Protein AF-A0A1G0J7Q4-F1 (afdb_monomer_lite)

pLDDT: mean 87.18, std 17.09, range [41.97, 98.81]

Secondary structure (DSSP, 8-state):
-TTTHHHHHHHHGGG------PPPP-HHHHHHHHHHHHHHHHHHHHHHHHHHTT-HHHHHHHHHHHHHHHHHHHHHHTTTS-HHHHHHHHHHHHHHHHHHHHHHTTT-GGGHHHHHHHHHHHHHHHHHS--HHHHHHHHHHHH--S--

Sequence (148 aa):
MIRILFAFIFLFCINIAFAQQVAEIDQEREDLSGAYAECAAYYRLVFFALESSGEAETAASYREVEDNAMLYALVLASGGRDRDMAVQVTNARIELSMQQMKDEINNRNENISILINKYNGNCTQIMQQLPEILLEAMVEVSGGNTNN

Structure (mmCIF, N/CA/C/O backbone):
data_AF-A0A1G0J7Q4-F1
#
_entry.id   AF-A0A1G0J7Q4-F1
#
loop_
_atom_site.group_PDB
_atom_site.id
_atom_site.type_symbol
_atom_site.label_atom_id
_atom_site.label_alt_id
_atom_site.label_comp_id
_atom_site.label_asym_id
_atom_site.label_entity_id
_atom_site.label_seq_id
_atom_site.pdbx_PDB_ins_code
_atom_site.Cartn_x
_atom_site.Cartn_y
_atom_site.Cartn_z
_atom_site.occupancy
_atom_site.B_iso_or_equiv
_atom_site.auth_seq_id
_atom_site.auth_comp_id
_atom_site.auth_asym_id
_atom_site.auth_atom_id
_atom_site.pdbx_PDB_model_num
ATOM 1 N N . MET A 1 1 ? 34.466 -47.847 -35.001 1.00 52.75 1 MET A N 1
ATOM 2 C CA . MET A 1 1 ? 34.751 -46.395 -34.921 1.00 52.75 1 MET A CA 1
ATOM 3 C C . MET A 1 1 ? 33.524 -45.485 -35.093 1.00 52.75 1 MET A C 1
ATOM 5 O O . MET A 1 1 ? 33.619 -44.326 -34.737 1.00 52.75 1 MET A O 1
ATOM 9 N N . ILE A 1 2 ? 32.352 -45.981 -35.521 1.00 53.75 2 ILE A N 1
ATOM 10 C CA . ILE A 1 2 ? 31.122 -45.169 -35.705 1.00 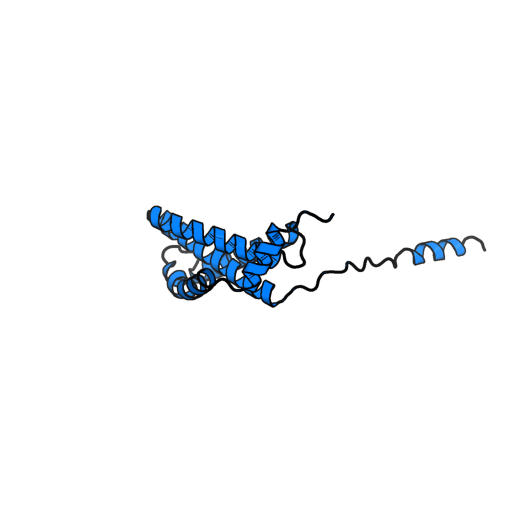53.75 2 ILE A CA 1
ATOM 11 C C . ILE A 1 2 ? 30.347 -44.871 -34.397 1.00 53.75 2 ILE A C 1
ATOM 13 O O . ILE A 1 2 ? 29.561 -43.933 -34.344 1.00 53.75 2 ILE A O 1
ATOM 17 N N . ARG A 1 3 ? 30.598 -45.610 -33.303 1.00 51.06 3 ARG A N 1
ATOM 18 C CA . ARG A 1 3 ? 29.861 -45.454 -32.029 1.00 51.06 3 ARG A CA 1
ATOM 19 C C . ARG A 1 3 ? 30.297 -44.268 -31.155 1.00 51.06 3 ARG A C 1
ATOM 21 O O . ARG A 1 3 ? 29.540 -43.873 -30.282 1.00 51.06 3 ARG A O 1
ATOM 28 N N . ILE A 1 4 ? 31.476 -43.687 -31.394 1.00 55.59 4 ILE A N 1
ATOM 29 C CA . ILE A 1 4 ? 31.991 -42.547 -30.605 1.00 55.59 4 ILE A CA 1
ATOM 30 C C . ILE A 1 4 ? 31.523 -41.204 -31.200 1.00 55.59 4 ILE A C 1
ATOM 32 O O . ILE A 1 4 ? 31.392 -40.221 -30.478 1.00 55.59 4 ILE A O 1
ATOM 36 N N . LEU A 1 5 ? 31.173 -41.175 -32.493 1.00 50.12 5 LEU A N 1
ATOM 37 C CA . LEU A 1 5 ? 30.742 -39.956 -33.185 1.00 50.12 5 LEU A CA 1
ATOM 38 C C . LEU A 1 5 ? 29.356 -39.462 -32.720 1.00 50.12 5 LEU A C 1
ATOM 40 O O . LEU A 1 5 ? 29.109 -38.263 -32.683 1.00 50.12 5 LEU A O 1
ATOM 44 N N . PHE A 1 6 ? 28.466 -40.372 -32.308 1.00 54.25 6 PHE A N 1
ATOM 45 C CA . PHE A 1 6 ? 27.117 -40.016 -31.84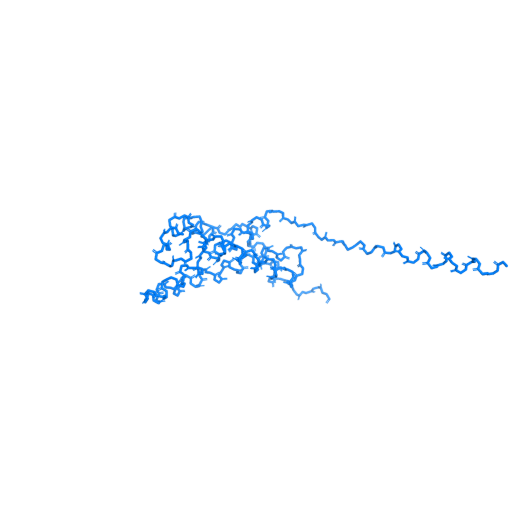3 1.00 54.25 6 PHE A CA 1
ATOM 46 C C . PHE A 1 6 ? 27.087 -39.407 -30.433 1.00 54.25 6 PHE A C 1
ATOM 48 O O . PHE A 1 6 ? 26.179 -38.640 -30.126 1.00 54.25 6 PHE A O 1
ATOM 55 N N . ALA A 1 7 ? 28.085 -39.689 -29.589 1.00 54.66 7 ALA A N 1
ATOM 56 C CA . ALA A 1 7 ? 28.142 -39.144 -28.231 1.00 54.66 7 ALA A CA 1
ATOM 57 C C . ALA A 1 7 ? 28.507 -37.647 -28.208 1.00 54.66 7 ALA A C 1
ATOM 59 O O . ALA A 1 7 ? 28.063 -36.919 -27.326 1.00 54.66 7 ALA A O 1
ATOM 60 N N . PHE A 1 8 ? 29.261 -37.167 -29.203 1.00 54.38 8 PHE A N 1
ATOM 61 C CA . PHE A 1 8 ? 29.657 -35.757 -29.284 1.00 54.38 8 PHE A CA 1
ATOM 62 C C . PHE A 1 8 ? 28.549 -34.834 -29.808 1.00 54.38 8 PHE A C 1
ATOM 64 O O . PHE A 1 8 ? 28.508 -33.667 -29.430 1.00 54.38 8 PHE A O 1
ATOM 71 N N . ILE A 1 9 ? 27.619 -35.346 -30.621 1.00 56.06 9 ILE A N 1
ATOM 72 C CA . ILE A 1 9 ? 26.513 -34.540 -31.166 1.00 56.06 9 ILE A CA 1
ATOM 73 C C . ILE A 1 9 ? 25.479 -34.214 -30.076 1.00 56.06 9 ILE A C 1
ATOM 75 O O . ILE A 1 9 ? 24.945 -33.109 -30.053 1.00 56.06 9 ILE A O 1
ATOM 79 N N . PHE A 1 10 ? 25.253 -35.116 -29.114 1.00 53.53 10 PHE A N 1
ATOM 80 C CA . PHE A 1 10 ? 24.311 -34.865 -28.015 1.00 53.53 10 PHE A CA 1
ATOM 81 C C . PHE A 1 10 ? 24.845 -33.852 -26.984 1.00 53.53 10 PHE A C 1
ATOM 83 O O . PHE A 1 10 ? 24.063 -33.168 -26.327 1.00 53.53 10 PHE A O 1
ATOM 90 N N . LEU A 1 11 ? 26.172 -33.702 -26.870 1.00 55.47 11 LEU A N 1
ATOM 91 C CA . LEU A 1 11 ? 26.798 -32.775 -25.920 1.00 55.47 11 LEU A CA 1
ATOM 92 C C . LEU A 1 11 ? 26.811 -31.312 -26.406 1.00 55.47 11 LEU A C 1
ATOM 94 O O . LEU A 1 11 ? 27.011 -30.403 -25.604 1.00 55.47 11 LEU A O 1
ATOM 98 N N . PHE A 1 12 ? 26.589 -31.066 -27.702 1.00 52.44 12 PHE A N 1
ATOM 99 C CA . PHE A 1 12 ? 26.621 -29.713 -28.273 1.00 52.44 12 PHE A CA 1
ATOM 100 C C . PHE A 1 12 ? 25.258 -28.999 -28.221 1.00 52.44 12 PHE A C 1
ATOM 102 O O . PHE A 1 12 ? 25.205 -27.773 -28.239 1.00 52.44 12 PHE A O 1
ATOM 109 N N . CYS A 1 13 ? 24.152 -29.738 -28.081 1.00 53.28 13 CYS A N 1
ATOM 110 C CA . CYS A 1 13 ? 22.804 -29.156 -28.039 1.00 53.28 13 CYS A CA 1
ATOM 111 C C . CYS A 1 13 ? 22.403 -28.563 -26.674 1.00 53.28 13 CYS A C 1
ATOM 113 O O . CYS A 1 13 ? 21.385 -27.885 -26.598 1.00 53.28 13 CYS A O 1
ATOM 115 N N . ILE A 1 14 ? 23.180 -28.778 -25.605 1.00 59.66 14 ILE A N 1
ATOM 116 C CA . ILE A 1 14 ? 22.823 -28.317 -24.246 1.00 59.66 14 ILE A CA 1
ATOM 117 C C . ILE A 1 14 ? 23.257 -26.855 -23.992 1.00 59.66 14 ILE A C 1
ATOM 119 O O . ILE A 1 14 ? 22.835 -26.244 -23.019 1.00 59.66 14 ILE A O 1
ATOM 123 N N . ASN A 1 15 ? 24.046 -26.245 -24.886 1.00 50.44 15 ASN A N 1
ATOM 124 C CA . ASN A 1 15 ? 24.558 -24.878 -24.700 1.00 50.44 15 ASN A CA 1
ATOM 125 C C . ASN A 1 15 ? 23.720 -23.777 -25.362 1.00 50.44 15 ASN A C 1
ATOM 127 O O . ASN A 1 15 ? 24.164 -22.631 -25.410 1.00 50.44 15 ASN A O 1
ATOM 131 N N . ILE A 1 16 ? 22.498 -24.068 -25.820 1.00 59.66 16 ILE A N 1
ATOM 132 C CA . ILE A 1 16 ? 21.529 -22.994 -26.074 1.00 59.66 16 ILE A CA 1
ATOM 133 C C . ILE A 1 16 ? 20.981 -22.565 -24.710 1.00 59.66 16 ILE A C 1
ATOM 135 O O . ILE A 1 16 ? 19.840 -22.841 -24.348 1.00 59.66 16 ILE A O 1
ATOM 139 N N . ALA A 1 17 ? 21.846 -21.941 -23.910 1.00 56.00 17 ALA A N 1
ATOM 140 C CA . ALA A 1 17 ? 21.410 -21.113 -22.810 1.00 56.00 17 ALA A CA 1
ATOM 141 C C . ALA A 1 17 ? 20.525 -20.040 -23.443 1.00 56.00 17 ALA A C 1
ATOM 143 O O . ALA A 1 17 ? 21.005 -19.186 -24.190 1.00 56.00 17 ALA A O 1
ATOM 144 N N . PHE A 1 18 ? 19.219 -20.144 -23.210 1.00 56.34 18 PHE A N 1
ATOM 145 C CA . PHE A 1 18 ? 18.290 -19.058 -23.452 1.00 56.34 18 PHE A CA 1
ATOM 146 C C . PHE A 1 18 ? 18.765 -17.890 -22.588 1.00 56.34 18 PHE A C 1
ATOM 148 O O . PHE A 1 18 ? 18.421 -17.790 -21.414 1.00 56.34 18 PHE A O 1
ATOM 155 N N . ALA A 1 19 ? 19.609 -17.029 -23.153 1.00 49.03 19 ALA A N 1
ATOM 156 C CA . ALA A 1 19 ? 19.841 -15.699 -22.631 1.00 49.03 19 ALA A CA 1
ATOM 157 C C . ALA A 1 19 ? 18.529 -14.937 -22.840 1.00 49.03 19 ALA A C 1
ATOM 159 O O . ALA A 1 19 ? 18.355 -14.227 -23.828 1.00 49.03 19 ALA A O 1
ATOM 160 N N . GLN A 1 20 ? 17.555 -15.182 -21.960 1.00 54.62 20 GLN A N 1
ATOM 161 C CA . GLN A 1 20 ? 16.393 -14.323 -21.835 1.00 54.62 20 GLN A CA 1
ATOM 162 C C . GLN A 1 20 ? 16.957 -12.940 -21.531 1.00 54.62 20 GLN A C 1
ATOM 164 O O . GLN A 1 20 ? 17.611 -12.740 -20.508 1.00 54.62 20 GLN A O 1
ATOM 169 N N . GLN A 1 21 ? 16.787 -12.019 -22.473 1.00 50.28 21 GLN A N 1
ATOM 170 C CA . GLN A 1 21 ? 17.117 -10.619 -22.289 1.00 50.28 21 GLN A CA 1
ATOM 171 C C . GLN A 1 21 ? 16.106 -10.076 -21.277 1.00 50.28 21 GLN A C 1
ATOM 173 O O . GLN A 1 21 ? 15.038 -9.598 -21.643 1.00 50.28 21 GLN A O 1
ATOM 178 N N . VAL A 1 22 ? 16.389 -10.286 -19.990 1.00 59.31 22 VAL A N 1
ATOM 179 C CA . VAL A 1 22 ? 15.614 -9.705 -18.897 1.00 59.31 22 VAL A CA 1
ATOM 180 C C . VAL A 1 22 ? 15.831 -8.204 -19.010 1.00 59.31 22 VAL A C 1
ATOM 182 O O . VAL A 1 22 ? 16.973 -7.746 -18.949 1.00 59.31 22 VAL A O 1
ATOM 185 N N . ALA A 1 23 ? 14.756 -7.460 -19.270 1.00 66.44 23 ALA A N 1
ATOM 186 C CA . ALA A 1 23 ? 14.806 -6.008 -19.226 1.00 66.44 23 ALA A CA 1
ATOM 187 C C . ALA A 1 23 ? 15.344 -5.596 -17.851 1.00 66.44 23 ALA A C 1
ATOM 189 O O . ALA A 1 23 ? 14.939 -6.162 -16.833 1.00 66.44 23 ALA A O 1
ATOM 190 N N . GLU A 1 24 ? 16.301 -4.674 -17.830 1.00 77.25 24 GLU A N 1
ATOM 191 C CA . GLU A 1 24 ? 16.858 -4.177 -16.577 1.00 77.25 24 GLU A CA 1
ATOM 192 C C . GLU A 1 24 ? 15.725 -3.579 -15.739 1.00 77.25 24 GLU A C 1
ATOM 194 O O . GLU A 1 24 ? 14.924 -2.784 -16.232 1.00 77.25 24 GLU A O 1
ATOM 199 N N . ILE A 1 25 ? 15.616 -4.036 -14.492 1.00 79.50 25 ILE A N 1
ATOM 200 C CA . ILE A 1 25 ? 14.599 -3.551 -13.568 1.00 79.50 25 ILE A CA 1
ATOM 201 C C . ILE A 1 25 ? 15.041 -2.167 -13.093 1.00 79.50 25 ILE A C 1
ATOM 203 O O . ILE A 1 25 ? 16.099 -2.029 -12.480 1.00 79.50 25 ILE A O 1
ATOM 207 N N . ASP A 1 26 ? 14.218 -1.160 -13.365 1.00 89.69 26 ASP A N 1
ATOM 208 C CA . ASP A 1 26 ? 14.423 0.201 -12.883 1.00 89.69 26 ASP A CA 1
ATOM 209 C C . ASP A 1 26 ? 14.190 0.263 -11.367 1.00 89.69 26 ASP A C 1
ATOM 211 O O . ASP A 1 26 ? 13.064 0.123 -10.885 1.00 89.69 26 ASP A O 1
ATOM 215 N N . GLN A 1 27 ? 15.271 0.473 -10.616 1.00 92.00 27 GLN A N 1
ATOM 216 C CA . GLN A 1 27 ? 15.236 0.494 -9.158 1.00 92.00 27 GLN A CA 1
ATOM 217 C C . GLN A 1 27 ? 14.331 1.605 -8.603 1.00 92.00 27 GLN A C 1
ATOM 219 O O . GLN A 1 27 ? 13.686 1.394 -7.579 1.00 92.00 27 GLN A O 1
ATOM 224 N N . GLU A 1 28 ? 14.230 2.757 -9.270 1.00 94.38 28 GLU A N 1
ATOM 225 C CA . GLU A 1 28 ? 13.367 3.848 -8.807 1.00 94.38 28 GLU A CA 1
ATOM 226 C C . GLU A 1 28 ? 11.888 3.449 -8.906 1.00 94.38 28 GLU A C 1
ATOM 228 O O . GLU A 1 28 ? 11.118 3.638 -7.957 1.00 94.38 28 GLU A O 1
ATOM 233 N N . ARG A 1 29 ? 11.496 2.800 -10.014 1.00 93.81 29 ARG A N 1
ATOM 234 C CA . ARG A 1 29 ? 10.146 2.225 -10.166 1.00 93.81 29 ARG A CA 1
ATOM 235 C C . ARG A 1 29 ? 9.879 1.149 -9.122 1.00 93.81 29 ARG A C 1
ATOM 237 O O . ARG A 1 29 ? 8.762 1.069 -8.609 1.00 93.81 29 ARG A O 1
ATOM 24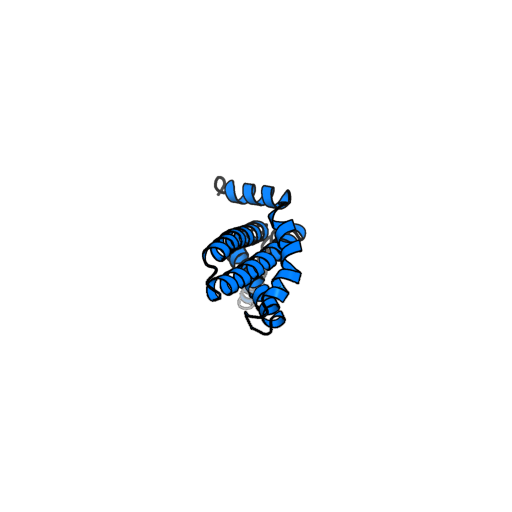4 N N . GLU A 1 30 ? 10.878 0.338 -8.785 1.00 94.38 30 GLU A N 1
ATOM 245 C CA . GLU A 1 30 ? 10.740 -0.692 -7.756 1.00 94.38 30 GLU A CA 1
ATOM 246 C C . GLU A 1 30 ? 10.520 -0.135 -6.361 1.00 94.38 30 GLU A C 1
ATOM 248 O O . GLU A 1 30 ? 9.638 -0.622 -5.648 1.00 94.38 30 GLU A O 1
ATOM 253 N N . ASP A 1 31 ? 11.297 0.874 -5.983 1.00 96.25 31 ASP A N 1
ATOM 254 C CA . ASP A 1 31 ? 11.205 1.498 -4.670 1.00 96.25 31 ASP A CA 1
ATOM 255 C C . ASP A 1 31 ? 9.844 2.186 -4.510 1.00 96.25 31 ASP A C 1
ATOM 257 O O . ASP A 1 31 ? 9.150 1.982 -3.508 1.00 96.25 31 ASP A O 1
ATOM 261 N N . LEU A 1 32 ? 9.393 2.910 -5.541 1.00 97.25 32 LEU A N 1
ATOM 262 C CA . LEU A 1 32 ? 8.061 3.513 -5.558 1.00 97.25 32 LEU A CA 1
ATOM 263 C C . LEU A 1 32 ? 6.952 2.458 -5.554 1.00 97.25 32 LEU A C 1
ATOM 265 O O . LEU A 1 32 ? 5.988 2.594 -4.803 1.00 97.25 32 LEU A O 1
ATOM 269 N N . SER A 1 33 ? 7.084 1.382 -6.337 1.00 97.56 33 SER A N 1
ATOM 270 C CA . SER A 1 33 ? 6.130 0.265 -6.318 1.00 97.56 33 SER A CA 1
ATOM 271 C C . SER A 1 33 ? 5.998 -0.324 -4.911 1.00 97.56 33 SER A C 1
ATOM 273 O O . SER A 1 33 ? 4.884 -0.582 -4.451 1.00 97.56 33 SER A O 1
ATOM 275 N N . GLY A 1 34 ? 7.122 -0.488 -4.207 1.00 98.06 34 GLY A N 1
ATOM 276 C CA . GLY A 1 34 ? 7.156 -0.902 -2.807 1.00 98.06 34 GLY A CA 1
ATOM 277 C C . GLY A 1 34 ? 6.426 0.072 -1.883 1.00 98.06 34 GLY A C 1
ATOM 278 O O . GLY A 1 34 ? 5.593 -0.358 -1.087 1.00 98.06 34 GLY A O 1
ATOM 279 N N . ALA A 1 35 ? 6.672 1.373 -2.027 1.00 98.38 35 ALA A N 1
ATOM 280 C CA . ALA A 1 35 ? 6.030 2.400 -1.211 1.00 98.38 35 ALA A CA 1
ATOM 281 C C . ALA A 1 35 ? 4.503 2.454 -1.418 1.00 98.38 35 ALA A C 1
ATOM 283 O O . ALA A 1 35 ? 3.743 2.503 -0.452 1.00 98.38 35 ALA A O 1
ATOM 284 N N . TYR A 1 36 ? 4.026 2.368 -2.664 1.00 98.69 36 TYR A N 1
ATOM 285 C CA . TYR A 1 36 ? 2.589 2.297 -2.947 1.00 98.69 36 TYR A CA 1
ATOM 286 C C . TYR A 1 36 ? 1.956 0.994 -2.438 1.00 98.69 36 TYR A C 1
ATOM 288 O O . TYR A 1 36 ? 0.836 1.021 -1.931 1.00 98.69 36 TYR A O 1
ATOM 296 N N . ALA A 1 37 ? 2.667 -0.137 -2.511 1.00 98.75 37 ALA A N 1
ATOM 297 C CA . ALA A 1 37 ? 2.202 -1.402 -1.943 1.00 98.75 37 ALA A CA 1
ATOM 298 C C . ALA A 1 37 ? 2.085 -1.339 -0.408 1.00 98.75 37 ALA A C 1
ATOM 300 O O . ALA A 1 37 ? 1.102 -1.829 0.152 1.00 98.75 37 ALA A O 1
ATOM 301 N N . GLU A 1 38 ? 3.037 -0.687 0.267 1.00 98.81 38 GLU A N 1
ATOM 302 C CA . GLU A 1 38 ? 2.947 -0.403 1.703 1.00 98.81 38 GLU A CA 1
ATOM 303 C C . GLU A 1 38 ? 1.709 0.450 2.009 1.00 98.81 38 GLU A C 1
ATOM 305 O O . GLU A 1 38 ? 0.932 0.128 2.907 1.00 98.81 38 GLU A O 1
ATOM 310 N N . CYS A 1 39 ? 1.456 1.494 1.220 1.00 98.69 39 CYS A N 1
ATOM 311 C CA . CYS A 1 39 ? 0.282 2.334 1.427 1.00 98.69 39 CYS A CA 1
ATOM 312 C C . CYS A 1 39 ? -1.039 1.612 1.157 1.00 98.69 39 CYS A C 1
ATOM 314 O O . CYS A 1 39 ? -1.988 1.797 1.917 1.00 98.69 39 CYS A O 1
ATOM 316 N N . ALA A 1 40 ? -1.102 0.731 0.157 1.00 98.81 40 ALA A N 1
ATOM 317 C CA . ALA A 1 40 ? -2.261 -0.132 -0.055 1.00 98.81 40 ALA A CA 1
ATOM 318 C C . ALA A 1 40 ? -2.521 -1.027 1.171 1.00 98.81 40 ALA A C 1
ATOM 320 O O . ALA A 1 40 ? -3.648 -1.088 1.664 1.00 98.81 40 ALA A O 1
ATOM 321 N N . ALA A 1 41 ? -1.477 -1.653 1.726 1.00 98.75 41 ALA A N 1
ATOM 322 C CA . ALA A 1 41 ? -1.581 -2.444 2.953 1.00 98.75 41 ALA A CA 1
ATOM 323 C C . ALA A 1 41 ? -2.110 -1.616 4.139 1.00 98.75 41 ALA A C 1
ATOM 325 O O . ALA A 1 41 ? -3.023 -2.055 4.845 1.00 98.75 41 ALA A O 1
ATOM 326 N N . TYR A 1 42 ? -1.578 -0.405 4.326 1.00 98.69 42 TYR A N 1
ATOM 327 C CA . TYR A 1 42 ? -2.013 0.526 5.365 1.00 98.69 42 TYR A CA 1
ATOM 328 C C . TYR A 1 42 ? -3.496 0.896 5.224 1.00 98.69 42 TYR A C 1
ATOM 330 O O . TYR A 1 42 ? -4.271 0.702 6.167 1.00 98.69 42 TYR A O 1
ATOM 338 N N . TYR A 1 43 ? -3.910 1.389 4.053 1.00 98.62 43 TYR A N 1
ATOM 339 C CA . TYR A 1 43 ? -5.287 1.827 3.824 1.00 98.62 43 TYR A CA 1
ATOM 340 C C . TYR A 1 43 ? -6.281 0.672 3.965 1.00 98.62 43 TYR A C 1
ATOM 342 O O . TYR A 1 43 ? -7.340 0.860 4.565 1.00 98.62 43 TYR A O 1
ATOM 350 N N . ARG A 1 44 ? -5.905 -0.541 3.539 1.00 98.44 44 ARG A N 1
ATOM 351 C CA . ARG A 1 44 ? -6.712 -1.753 3.725 1.00 98.44 44 ARG A CA 1
ATOM 352 C C . ARG A 1 44 ? -6.953 -2.091 5.194 1.00 98.44 44 ARG A C 1
ATOM 354 O O . ARG A 1 44 ? -8.066 -2.443 5.582 1.00 98.44 44 ARG A O 1
ATOM 361 N N . LEU A 1 45 ? -5.916 -2.015 6.031 1.00 98.19 45 LEU A N 1
ATOM 362 C CA . LEU A 1 45 ? -6.055 -2.298 7.464 1.00 98.19 45 LEU A CA 1
ATOM 363 C C . LEU A 1 45 ? -6.921 -1.246 8.162 1.00 98.19 45 LEU A C 1
ATOM 365 O O . LEU A 1 45 ? -7.753 -1.602 8.998 1.00 98.19 45 LEU A O 1
ATOM 369 N N . VAL A 1 46 ? -6.776 0.030 7.793 1.00 97.88 46 VAL A N 1
ATOM 370 C CA . VAL A 1 46 ? -7.626 1.102 8.330 1.00 97.88 46 VAL A CA 1
ATOM 371 C C . VAL A 1 46 ? -9.074 0.945 7.867 1.00 97.88 46 VAL A C 1
ATOM 373 O O . VAL A 1 46 ? -9.973 1.069 8.696 1.00 97.88 46 VAL A O 1
ATOM 376 N N . PHE A 1 47 ? -9.307 0.595 6.597 1.00 97.75 47 PHE A N 1
ATOM 377 C CA . PHE A 1 47 ? -10.633 0.265 6.071 1.00 97.75 47 PHE A CA 1
ATOM 378 C C . PHE A 1 47 ? -11.329 -0.785 6.946 1.00 97.75 47 PHE A C 1
ATOM 380 O O . PHE A 1 47 ? -12.406 -0.518 7.475 1.00 97.75 47 PHE A O 1
ATOM 387 N N . PHE A 1 48 ? -10.691 -1.939 7.173 1.00 96.00 48 PHE A N 1
ATOM 388 C CA . PHE A 1 48 ? -11.291 -3.004 7.982 1.00 96.00 48 PHE A CA 1
ATOM 389 C C . PHE A 1 48 ? -11.500 -2.600 9.444 1.00 96.00 48 PHE A C 1
ATOM 391 O O . PHE A 1 48 ? -12.496 -2.988 10.056 1.00 96.00 48 PHE A O 1
ATOM 398 N N . ALA A 1 49 ? -10.590 -1.814 10.024 1.00 96.12 49 ALA A N 1
ATOM 399 C CA . ALA A 1 49 ? -10.754 -1.321 11.387 1.00 96.12 49 ALA A CA 1
ATOM 400 C C . ALA A 1 49 ? -11.966 -0.379 11.509 1.00 96.12 49 ALA A C 1
ATOM 402 O O . ALA A 1 49 ? -12.784 -0.553 12.418 1.00 96.12 49 ALA A O 1
ATOM 403 N N . LEU A 1 50 ? -12.122 0.564 10.575 1.00 96.19 50 LEU A N 1
ATOM 404 C CA . LEU A 1 50 ? -13.258 1.490 10.520 1.00 96.19 50 LEU A CA 1
ATOM 405 C C . LEU A 1 50 ? -14.576 0.761 10.245 1.00 96.19 50 LEU A C 1
ATOM 407 O O . LEU A 1 50 ? -15.553 0.981 10.959 1.00 96.19 50 LEU A O 1
ATOM 411 N N . GLU A 1 51 ? -14.590 -0.162 9.280 1.00 96.31 51 GLU A N 1
ATOM 412 C CA . GLU A 1 51 ? -15.758 -0.994 8.972 1.00 96.31 51 GLU A CA 1
ATOM 413 C C . GLU A 1 51 ? -16.203 -1.786 10.210 1.00 96.31 51 GLU A C 1
ATOM 415 O O . GLU A 1 51 ? -17.374 -1.744 10.590 1.00 96.31 51 GLU A O 1
ATOM 420 N N . SER A 1 52 ? -15.259 -2.424 10.915 1.00 94.56 52 SER A N 1
ATOM 421 C CA . SER A 1 52 ? -15.549 -3.171 12.149 1.00 94.56 52 SER A CA 1
ATOM 422 C C . SER A 1 52 ? -16.041 -2.292 13.306 1.00 94.56 52 SER A C 1
ATOM 424 O O . SER A 1 52 ? -16.683 -2.792 14.228 1.00 94.56 52 SER A O 1
ATOM 426 N N . SER A 1 53 ? -15.772 -0.985 13.241 1.00 94.06 53 SER A N 1
ATOM 427 C CA . SER A 1 53 ? -16.200 0.010 14.229 1.00 94.06 53 SER A CA 1
ATOM 428 C C . SER A 1 53 ? -17.542 0.668 13.878 1.00 94.06 53 SER A C 1
ATOM 430 O O . SER A 1 53 ? -18.017 1.510 14.634 1.00 94.06 53 SER A O 1
ATOM 432 N N . GLY A 1 54 ? -18.170 0.291 12.757 1.00 96.19 54 GLY A N 1
ATOM 433 C CA . GLY A 1 54 ? -19.436 0.869 12.295 1.00 96.19 54 GLY A CA 1
ATOM 434 C C . GLY A 1 54 ? -19.295 2.176 11.504 1.00 96.19 54 GLY A C 1
ATOM 435 O O . GLY A 1 54 ? -20.304 2.783 11.156 1.00 96.19 54 GLY A O 1
ATOM 436 N N . GLU A 1 55 ? -18.071 2.584 11.165 1.00 96.25 55 GLU A N 1
ATOM 437 C CA . GLU A 1 55 ? -17.751 3.822 10.438 1.00 96.25 55 GLU A CA 1
ATOM 438 C C . GLU A 1 55 ? -17.714 3.584 8.916 1.00 96.25 55 GLU A C 1
ATOM 440 O O . GLU A 1 55 ? -16.730 3.886 8.239 1.00 96.25 55 GLU A O 1
ATOM 445 N N . ALA A 1 56 ? -18.776 2.987 8.364 1.00 95.06 56 ALA A N 1
ATOM 446 C CA . ALA A 1 56 ? -18.790 2.476 6.988 1.00 95.06 56 ALA A CA 1
ATOM 447 C C . ALA A 1 56 ? -18.569 3.555 5.908 1.00 95.06 56 ALA A C 1
ATOM 449 O O . ALA A 1 56 ? -17.907 3.293 4.905 1.00 95.06 56 ALA A O 1
ATOM 450 N N . GLU A 1 57 ? -19.094 4.767 6.107 1.00 95.19 57 GLU A N 1
ATOM 451 C CA . GLU A 1 57 ? -18.909 5.883 5.167 1.00 95.19 57 GLU A CA 1
ATOM 452 C C . GLU A 1 57 ? -17.439 6.317 5.106 1.00 95.19 57 GLU A C 1
ATOM 454 O O . GLU A 1 57 ? -16.850 6.399 4.028 1.00 95.19 57 GLU A O 1
ATOM 459 N N . THR A 1 58 ? -16.810 6.501 6.270 1.00 94.00 58 THR A N 1
ATOM 460 C CA . THR A 1 58 ? -15.379 6.811 6.363 1.00 94.00 58 THR A CA 1
ATOM 461 C C . THR A 1 58 ? -14.539 5.668 5.796 1.00 94.00 58 THR A C 1
ATOM 463 O O . THR A 1 58 ? -13.604 5.918 5.036 1.00 94.00 58 THR A O 1
ATOM 466 N N . ALA A 1 59 ? -14.890 4.414 6.094 1.00 95.81 59 ALA A N 1
ATOM 467 C CA . ALA A 1 59 ? -14.206 3.243 5.554 1.00 95.81 59 ALA A CA 1
ATOM 468 C C . ALA A 1 59 ? -14.217 3.243 4.013 1.00 95.81 59 ALA A C 1
ATOM 470 O O . ALA A 1 59 ? -13.176 3.024 3.397 1.00 95.81 59 ALA A O 1
ATOM 471 N N . ALA A 1 60 ? -15.342 3.575 3.373 1.00 95.94 60 ALA A N 1
ATOM 472 C CA . ALA A 1 60 ? -15.434 3.615 1.912 1.00 95.94 60 ALA A CA 1
ATOM 473 C C . ALA A 1 60 ? -14.391 4.551 1.266 1.00 95.94 60 ALA A C 1
ATOM 475 O O . ALA A 1 60 ? -13.803 4.192 0.248 1.00 95.94 60 ALA A O 1
ATOM 476 N N . SER A 1 61 ? -14.089 5.697 1.890 1.00 95.50 61 SER A N 1
ATOM 477 C CA . SER A 1 61 ? -13.026 6.594 1.405 1.00 95.50 61 SER A CA 1
ATOM 478 C C . SER A 1 61 ? -11.636 5.945 1.445 1.00 95.50 61 SER A C 1
ATOM 480 O O . SER A 1 61 ? -10.850 6.090 0.513 1.00 95.50 61 SER A O 1
ATOM 482 N N . TYR A 1 62 ? -11.347 5.155 2.483 1.00 97.00 62 TYR A N 1
ATOM 483 C CA . TYR A 1 62 ? -10.089 4.415 2.604 1.00 97.00 62 TYR A CA 1
ATOM 484 C C . TYR A 1 62 ? -9.978 3.307 1.562 1.00 97.00 62 TYR A C 1
ATOM 486 O O . TYR A 1 62 ? -8.885 3.040 1.064 1.00 97.00 62 TYR A O 1
ATOM 494 N N . ARG A 1 63 ? -11.109 2.695 1.198 1.00 97.25 63 ARG A N 1
ATOM 495 C CA . ARG A 1 63 ? -11.147 1.669 0.161 1.00 97.25 63 ARG A CA 1
ATOM 496 C C . ARG A 1 63 ? -10.773 2.219 -1.216 1.00 97.25 63 ARG A C 1
ATOM 498 O O . ARG A 1 63 ? -10.007 1.590 -1.937 1.00 97.25 63 ARG A O 1
ATOM 505 N N . GLU A 1 64 ? -11.266 3.402 -1.566 1.00 96.44 64 GLU A N 1
ATOM 506 C CA . GLU A 1 64 ? -10.913 4.050 -2.834 1.00 96.44 64 GLU A CA 1
ATOM 507 C C . GLU A 1 64 ? -9.407 4.347 -2.919 1.00 96.44 64 GLU A C 1
ATOM 509 O O . GLU A 1 64 ? -8.762 4.090 -3.938 1.00 96.44 64 GLU A O 1
ATOM 514 N N . VAL A 1 65 ? -8.818 4.848 -1.829 1.00 97.00 65 VAL A N 1
ATOM 515 C CA . VAL A 1 65 ? -7.381 5.152 -1.792 1.00 97.00 65 VAL A CA 1
ATOM 516 C C . VAL A 1 65 ? -6.529 3.873 -1.768 1.00 97.00 65 VAL A C 1
ATOM 518 O O . VAL A 1 65 ? -5.477 3.851 -2.408 1.00 97.00 65 VAL A O 1
ATOM 521 N N . GLU A 1 66 ? -6.985 2.793 -1.117 1.00 98.25 66 GLU A N 1
ATOM 522 C CA . GLU A 1 66 ? -6.374 1.453 -1.217 1.00 98.25 66 GLU A CA 1
ATOM 523 C C . GLU A 1 66 ? -6.307 0.990 -2.678 1.00 98.25 66 GLU A C 1
ATOM 525 O O . GLU A 1 66 ? -5.233 0.613 -3.151 1.00 98.25 66 GLU A O 1
ATOM 530 N N . ASP A 1 67 ? -7.436 1.032 -3.394 1.00 98.19 67 ASP A N 1
ATOM 531 C CA . ASP A 1 67 ? -7.522 0.538 -4.770 1.00 98.19 67 ASP A CA 1
ATOM 532 C C . ASP A 1 67 ? -6.583 1.337 -5.702 1.00 98.19 67 ASP A C 1
ATOM 534 O O . ASP A 1 67 ? -5.886 0.750 -6.537 1.00 98.19 67 ASP A O 1
ATOM 538 N N . ASN A 1 68 ? -6.474 2.657 -5.507 1.00 97.75 68 ASN A N 1
ATOM 539 C CA . ASN A 1 68 ? -5.523 3.501 -6.240 1.00 97.75 68 ASN A CA 1
ATOM 540 C C . ASN A 1 68 ? -4.061 3.172 -5.902 1.00 97.75 68 ASN A C 1
ATOM 542 O O . ASN A 1 68 ? -3.236 3.044 -6.806 1.00 97.75 68 ASN A O 1
ATOM 546 N N . ALA A 1 69 ? -3.726 2.998 -4.621 1.00 98.50 69 ALA A N 1
ATOM 547 C CA . ALA A 1 69 ? -2.369 2.644 -4.206 1.00 98.50 69 ALA A CA 1
ATOM 548 C C . ALA A 1 69 ? -1.947 1.280 -4.782 1.00 98.50 69 ALA A C 1
ATOM 550 O O . ALA A 1 69 ? -0.840 1.132 -5.302 1.00 98.50 69 ALA A O 1
ATOM 551 N N . MET A 1 70 ? -2.854 0.299 -4.775 1.00 98.44 70 MET A N 1
ATOM 552 C CA . MET A 1 70 ? -2.631 -1.007 -5.398 1.00 98.44 70 MET A CA 1
ATOM 553 C C . MET A 1 70 ? -2.408 -0.882 -6.911 1.00 98.44 70 MET A C 1
ATOM 555 O O . MET A 1 70 ? -1.493 -1.509 -7.451 1.00 98.44 70 MET A O 1
ATOM 559 N N . LEU A 1 71 ? -3.209 -0.060 -7.598 1.00 97.75 71 LEU A N 1
ATOM 560 C CA . LEU A 1 71 ? -3.046 0.202 -9.027 1.00 97.75 71 LEU A CA 1
ATOM 561 C C . LEU A 1 71 ? -1.674 0.815 -9.334 1.00 97.75 71 LEU A C 1
ATOM 563 O O . LEU A 1 71 ? -0.983 0.336 -10.231 1.00 97.75 71 LEU A O 1
ATOM 567 N N . TYR A 1 72 ? -1.256 1.837 -8.588 1.00 97.94 72 TYR A N 1
ATOM 568 C CA . TYR A 1 72 ? 0.038 2.493 -8.793 1.00 97.94 72 TYR A CA 1
ATOM 569 C C . TYR A 1 72 ? 1.207 1.541 -8.542 1.00 97.94 72 TYR A C 1
ATOM 571 O O . TYR A 1 72 ? 2.130 1.470 -9.357 1.00 97.94 72 TYR A O 1
ATOM 579 N N . ALA A 1 73 ? 1.133 0.737 -7.477 1.00 98.12 73 ALA A N 1
ATOM 580 C CA . ALA A 1 73 ? 2.127 -0.292 -7.197 1.00 98.12 73 ALA A CA 1
ATOM 581 C C . ALA A 1 73 ? 2.267 -1.289 -8.359 1.00 98.12 73 ALA A C 1
ATOM 583 O O . ALA A 1 73 ? 3.388 -1.663 -8.715 1.00 98.12 73 ALA A O 1
ATOM 584 N N . LEU A 1 74 ? 1.143 -1.697 -8.960 1.00 97.50 74 LEU A N 1
ATOM 585 C CA . LEU A 1 74 ? 1.103 -2.621 -10.093 1.00 97.50 74 LEU A CA 1
ATOM 586 C C . LEU A 1 74 ? 1.646 -1.997 -11.385 1.00 97.50 74 LEU A C 1
ATOM 588 O O . LEU A 1 74 ? 2.435 -2.630 -12.088 1.00 97.50 74 LEU A O 1
ATOM 592 N N . VAL A 1 75 ? 1.243 -0.766 -11.703 1.00 96.06 75 VAL A N 1
ATOM 593 C CA . VAL A 1 75 ? 1.710 -0.042 -12.897 1.00 96.06 75 VAL A CA 1
ATOM 594 C C . VAL A 1 75 ? 3.230 0.117 -12.870 1.00 96.06 75 VAL A C 1
ATOM 596 O O . VAL A 1 75 ? 3.907 -0.158 -13.862 1.00 96.06 75 VAL A O 1
ATOM 599 N N . LEU A 1 76 ? 3.786 0.488 -11.717 1.00 95.75 76 LEU A N 1
ATOM 600 C CA . LEU A 1 76 ? 5.230 0.624 -11.550 1.00 95.75 76 LEU A CA 1
ATOM 601 C C . LEU A 1 76 ? 5.947 -0.727 -11.666 1.00 95.75 76 LEU A C 1
ATOM 603 O O . LEU A 1 76 ? 6.903 -0.829 -12.433 1.00 95.75 76 LEU A O 1
ATOM 607 N N . ALA A 1 77 ? 5.434 -1.774 -11.005 1.00 94.69 77 ALA A N 1
ATOM 608 C CA . ALA A 1 77 ? 5.999 -3.129 -11.061 1.00 94.69 77 ALA A CA 1
ATOM 609 C C . ALA A 1 77 ? 5.961 -3.761 -12.464 1.00 94.69 77 ALA A C 1
ATOM 611 O O . ALA A 1 77 ? 6.727 -4.684 -12.749 1.00 94.69 77 ALA A O 1
ATOM 612 N N . SER A 1 78 ? 5.073 -3.277 -13.336 1.00 92.50 78 SER A N 1
ATOM 613 C CA . SER A 1 78 ? 4.957 -3.743 -14.722 1.00 92.50 78 SER A CA 1
ATOM 614 C C . SER A 1 78 ? 6.125 -3.278 -15.603 1.00 92.50 78 SER A C 1
ATOM 616 O O . SER A 1 78 ? 6.328 -3.831 -16.682 1.00 92.50 78 SER A O 1
ATOM 618 N N . GLY A 1 79 ? 6.931 -2.309 -15.149 1.00 86.06 79 GLY A N 1
ATOM 619 C CA . GLY A 1 79 ? 8.160 -1.908 -15.835 1.00 86.06 79 GLY A CA 1
ATOM 620 C C . GLY A 1 79 ? 9.146 -3.074 -15.927 1.00 86.06 79 GLY A C 1
ATOM 621 O O . GLY A 1 79 ? 9.667 -3.536 -14.916 1.00 86.06 79 GLY A O 1
ATOM 622 N N . GLY A 1 80 ? 9.380 -3.581 -17.139 1.00 81.00 80 GLY A N 1
ATOM 623 C CA . GLY A 1 80 ? 10.328 -4.674 -17.384 1.00 81.00 80 GLY A CA 1
ATOM 624 C C . GLY A 1 80 ? 9.839 -6.074 -16.991 1.00 81.00 80 GLY A C 1
ATOM 625 O O . GLY A 1 80 ? 10.631 -7.017 -17.017 1.00 81.00 80 GLY A O 1
ATOM 626 N N . ARG A 1 81 ? 8.552 -6.244 -16.654 1.00 86.12 81 ARG A N 1
ATOM 627 C CA . ARG A 1 81 ? 7.961 -7.543 -16.292 1.00 86.12 81 ARG A CA 1
ATOM 628 C C . ARG A 1 81 ? 6.745 -7.873 -17.138 1.00 86.12 81 ARG A C 1
ATOM 630 O O . ARG A 1 81 ? 6.027 -6.987 -17.591 1.00 86.12 81 ARG A O 1
ATOM 637 N N . ASP A 1 82 ? 6.479 -9.165 -17.301 1.00 90.94 82 ASP A N 1
ATOM 638 C CA . ASP A 1 82 ? 5.156 -9.586 -17.742 1.00 90.94 82 ASP A CA 1
ATOM 639 C C . ASP A 1 82 ? 4.103 -9.292 -16.659 1.00 90.94 82 ASP A C 1
ATOM 641 O O . ASP A 1 82 ? 4.403 -9.113 -15.472 1.00 90.94 82 ASP A O 1
ATOM 645 N N . ARG A 1 83 ? 2.843 -9.234 -17.094 1.00 91.00 83 ARG A N 1
ATOM 646 C CA . ARG A 1 83 ? 1.708 -8.879 -16.241 1.00 91.00 83 ARG A CA 1
ATOM 647 C C . ARG A 1 83 ? 1.558 -9.819 -15.044 1.00 91.00 83 ARG A C 1
ATOM 649 O O . ARG A 1 83 ? 1.245 -9.350 -13.952 1.00 91.00 83 ARG A O 1
ATOM 656 N N . ASP A 1 84 ? 1.756 -11.119 -15.237 1.00 94.56 84 ASP A N 1
ATOM 657 C CA . ASP A 1 84 ? 1.519 -12.111 -14.188 1.00 94.56 84 ASP A CA 1
ATOM 658 C C . ASP A 1 84 ? 2.578 -11.996 -13.090 1.00 94.56 84 ASP A C 1
ATOM 660 O O . ASP A 1 84 ? 2.254 -12.077 -11.902 1.00 94.56 84 ASP A O 1
ATOM 664 N N . MET A 1 85 ? 3.832 -11.742 -13.470 1.00 94.31 85 MET A N 1
ATOM 665 C CA . MET A 1 85 ? 4.916 -11.471 -12.534 1.00 94.31 85 MET A CA 1
ATOM 666 C C . MET A 1 85 ? 4.701 -10.149 -11.789 1.00 94.31 85 MET A C 1
ATOM 668 O O . MET A 1 85 ? 4.870 -10.110 -10.571 1.00 94.31 85 MET A O 1
ATOM 672 N N . ALA A 1 86 ? 4.292 -9.080 -12.481 1.00 95.00 86 ALA A N 1
ATOM 673 C CA . ALA A 1 86 ? 4.001 -7.796 -11.844 1.00 95.00 86 ALA A CA 1
ATOM 674 C C . ALA A 1 86 ? 2.896 -7.934 -10.781 1.00 95.00 86 ALA A C 1
ATOM 676 O O . ALA A 1 86 ? 3.080 -7.508 -9.644 1.00 95.00 86 ALA A O 1
ATOM 677 N N . VAL A 1 87 ? 1.798 -8.630 -11.106 1.00 97.44 87 VAL A N 1
ATOM 678 C CA . VAL A 1 87 ? 0.711 -8.920 -10.153 1.00 97.44 87 VAL A CA 1
ATOM 679 C C . VAL A 1 87 ? 1.211 -9.728 -8.954 1.00 97.44 87 VAL A C 1
ATOM 681 O O . VAL A 1 87 ? 0.880 -9.398 -7.814 1.00 97.44 87 VAL A O 1
ATOM 684 N N . GLN A 1 88 ? 2.015 -10.771 -9.179 1.00 97.81 88 GLN A N 1
ATOM 685 C CA . GLN A 1 88 ? 2.570 -11.586 -8.093 1.00 97.81 88 GLN A CA 1
ATOM 686 C C . GLN A 1 88 ? 3.464 -10.767 -7.159 1.00 97.81 88 GLN A C 1
ATOM 688 O O . GLN A 1 88 ? 3.304 -10.849 -5.942 1.00 97.81 88 GLN A O 1
ATOM 693 N N . VAL A 1 89 ? 4.365 -9.953 -7.715 1.00 96.00 89 VAL A N 1
ATOM 694 C CA . VAL A 1 89 ? 5.266 -9.092 -6.937 1.00 96.00 89 VAL A CA 1
ATOM 695 C C . VAL A 1 89 ? 4.473 -8.057 -6.139 1.00 96.00 89 VAL A C 1
ATOM 697 O O . VAL A 1 89 ? 4.710 -7.912 -4.939 1.00 96.00 89 VAL A O 1
ATOM 700 N N . THR A 1 90 ? 3.504 -7.377 -6.757 1.00 98.12 90 THR A N 1
ATOM 701 C CA . THR A 1 90 ? 2.657 -6.392 -6.069 1.00 98.12 90 THR A CA 1
ATOM 702 C C . THR A 1 90 ? 1.871 -7.031 -4.927 1.00 98.12 90 THR A C 1
ATOM 704 O O . THR A 1 90 ? 1.920 -6.534 -3.803 1.00 98.12 90 THR A O 1
ATOM 707 N N . ASN A 1 91 ? 1.213 -8.169 -5.165 1.00 98.50 91 ASN A N 1
ATOM 708 C CA . ASN A 1 91 ? 0.460 -8.870 -4.124 1.00 98.50 91 ASN A CA 1
ATOM 709 C C . ASN A 1 91 ? 1.363 -9.349 -2.981 1.00 98.50 91 ASN A C 1
ATOM 711 O O . ASN A 1 91 ? 0.991 -9.224 -1.817 1.00 98.50 91 ASN A O 1
ATOM 715 N N . ALA A 1 92 ? 2.555 -9.866 -3.296 1.00 98.62 92 ALA A N 1
ATOM 716 C CA . ALA A 1 92 ? 3.514 -10.304 -2.287 1.00 98.62 92 ALA A CA 1
ATOM 717 C C . ALA A 1 92 ? 3.997 -9.138 -1.410 1.00 98.62 92 ALA A C 1
ATOM 719 O O . ALA A 1 92 ? 4.103 -9.294 -0.195 1.00 98.62 92 ALA A O 1
ATOM 720 N N . ARG A 1 93 ? 4.251 -7.966 -2.007 1.00 98.50 93 ARG A N 1
ATOM 721 C CA . ARG A 1 93 ? 4.619 -6.745 -1.273 1.00 98.50 93 ARG A CA 1
ATOM 722 C C . ARG A 1 93 ? 3.501 -6.289 -0.342 1.00 98.50 93 ARG A C 1
ATOM 724 O O . ARG A 1 93 ? 3.763 -6.065 0.833 1.00 98.50 93 ARG A O 1
ATOM 731 N N . ILE A 1 94 ? 2.266 -6.217 -0.845 1.00 98.81 94 ILE A N 1
ATOM 732 C CA . ILE A 1 94 ? 1.101 -5.829 -0.038 1.00 98.81 94 ILE A CA 1
ATOM 733 C C . ILE A 1 94 ? 0.928 -6.796 1.136 1.00 98.81 94 ILE A C 1
ATOM 735 O O . ILE A 1 94 ? 0.817 -6.354 2.275 1.00 98.81 94 ILE A O 1
ATOM 739 N N . GLU A 1 95 ? 0.947 -8.107 0.885 1.00 98.69 95 GLU A N 1
ATOM 740 C CA . GLU A 1 95 ? 0.778 -9.117 1.935 1.00 98.69 95 GLU A CA 1
ATOM 741 C C . GLU A 1 95 ? 1.888 -9.027 2.991 1.00 98.69 95 GLU A C 1
ATOM 743 O O . GLU A 1 95 ? 1.602 -9.057 4.188 1.00 98.69 95 GLU A O 1
ATOM 748 N N . LEU A 1 96 ? 3.145 -8.850 2.572 1.00 98.69 96 LEU A N 1
ATOM 749 C CA . LEU A 1 96 ? 4.268 -8.679 3.493 1.00 98.69 96 LEU A CA 1
ATOM 750 C C . LEU A 1 96 ? 4.100 -7.424 4.362 1.00 98.69 96 LEU A C 1
ATOM 752 O O . LEU A 1 96 ? 4.226 -7.508 5.584 1.00 98.69 96 LEU A O 1
ATOM 756 N N . SER A 1 97 ? 3.777 -6.277 3.757 1.00 98.75 97 SER A N 1
ATOM 757 C CA . SER A 1 97 ? 3.535 -5.030 4.492 1.00 98.75 97 SER A CA 1
ATOM 758 C C . SER A 1 97 ? 2.343 -5.160 5.441 1.00 98.75 97 SER A C 1
ATOM 760 O O . SER A 1 97 ? 2.414 -4.715 6.586 1.00 98.75 97 SER A O 1
ATOM 762 N N . MET A 1 98 ? 1.266 -5.832 5.023 1.00 98.50 98 MET A N 1
ATOM 763 C CA . MET A 1 98 ? 0.121 -6.110 5.892 1.00 98.50 98 MET A CA 1
ATOM 764 C C . MET A 1 98 ? 0.509 -6.972 7.092 1.00 98.50 98 MET A C 1
ATOM 766 O O . MET A 1 98 ? 0.051 -6.694 8.198 1.00 98.50 98 MET A O 1
ATOM 770 N N . GLN A 1 99 ? 1.317 -8.016 6.895 1.00 98.50 99 GLN A N 1
ATOM 771 C CA . GLN A 1 99 ? 1.791 -8.873 7.985 1.00 98.50 99 GLN A CA 1
ATOM 772 C C . GLN A 1 99 ? 2.632 -8.075 8.983 1.00 98.50 99 GLN A C 1
ATOM 774 O O . GLN A 1 99 ? 2.355 -8.116 10.179 1.00 98.50 99 GLN A O 1
ATOM 779 N N . GLN A 1 100 ? 3.572 -7.265 8.494 1.00 98.50 100 GLN A N 1
ATOM 780 C CA . GLN A 1 100 ? 4.390 -6.389 9.337 1.00 98.50 100 GLN A CA 1
ATOM 781 C C . GLN A 1 100 ? 3.528 -5.413 10.149 1.00 98.50 100 GLN A C 1
ATOM 783 O O . GLN A 1 100 ? 3.672 -5.315 11.364 1.00 98.50 100 GLN A O 1
ATOM 788 N N . MET A 1 101 ? 2.573 -4.738 9.508 1.00 98.50 101 MET A N 1
ATOM 789 C CA . MET A 1 101 ? 1.668 -3.807 10.187 1.00 98.50 101 MET A CA 1
ATOM 790 C C . MET 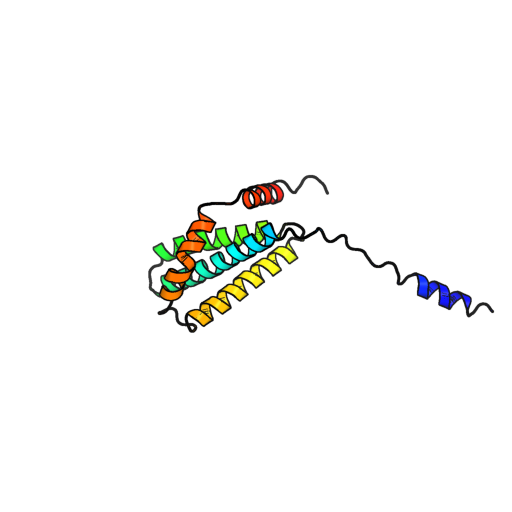A 1 101 ? 0.746 -4.504 11.193 1.00 98.50 101 MET A C 1
ATOM 792 O O . MET A 1 101 ? 0.468 -3.960 12.262 1.00 98.50 101 MET A O 1
ATOM 796 N N . LYS A 1 102 ? 0.274 -5.715 10.878 1.00 98.12 102 LYS A N 1
ATOM 797 C CA . LYS A 1 102 ? -0.496 -6.540 11.814 1.00 98.12 102 LYS A CA 1
ATOM 798 C C . LYS A 1 102 ? 0.325 -6.890 13.048 1.00 98.12 102 LYS A C 1
ATOM 800 O O . LYS A 1 102 ? -0.200 -6.791 14.156 1.00 98.12 102 LYS A O 1
ATOM 805 N N . ASP A 1 103 ? 1.594 -7.241 12.880 1.00 98.25 103 ASP A N 1
ATOM 806 C CA . ASP A 1 103 ? 2.496 -7.502 14.001 1.00 98.25 103 ASP A CA 1
ATOM 807 C C . ASP A 1 103 ? 2.716 -6.239 14.846 1.00 98.25 103 ASP A C 1
ATOM 809 O O . ASP A 1 103 ? 2.635 -6.304 16.073 1.00 98.25 103 ASP A O 1
ATOM 813 N N . GLU A 1 104 ? 2.871 -5.069 14.217 1.00 97.81 104 GLU A N 1
ATOM 814 C CA . GLU A 1 104 ? 2.998 -3.784 14.922 1.00 97.81 104 GLU A CA 1
ATOM 815 C C . GLU A 1 104 ? 1.783 -3.445 15.795 1.00 97.81 104 GLU A C 1
ATOM 817 O O . GLU A 1 104 ? 1.938 -2.902 16.892 1.00 97.81 104 GLU A O 1
ATOM 822 N N . ILE A 1 105 ? 0.572 -3.801 15.357 1.00 97.62 105 ILE A N 1
ATOM 823 C CA . ILE A 1 105 ? -0.651 -3.624 16.156 1.00 97.62 105 ILE A CA 1
ATOM 824 C C . ILE A 1 105 ? -0.967 -4.820 17.057 1.00 97.62 105 ILE A C 1
ATOM 826 O O . ILE A 1 105 ? -2.016 -4.832 17.699 1.00 97.62 105 ILE A O 1
ATOM 830 N N . ASN A 1 106 ? -0.088 -5.822 17.148 1.00 96.06 106 ASN A N 1
ATOM 831 C CA . ASN A 1 106 ? -0.320 -7.081 17.865 1.00 96.06 106 ASN A CA 1
ATOM 832 C C . ASN A 1 106 ? -1.595 -7.819 17.411 1.00 96.06 106 ASN A C 1
ATOM 834 O O . ASN A 1 106 ? -2.300 -8.407 18.234 1.00 96.06 106 ASN A O 1
ATOM 838 N N . ASN A 1 107 ? -1.903 -7.771 16.112 1.00 92.75 107 ASN A N 1
ATOM 839 C CA . ASN A 1 107 ? -3.092 -8.360 15.489 1.00 92.75 107 ASN A CA 1
ATOM 840 C C . ASN A 1 107 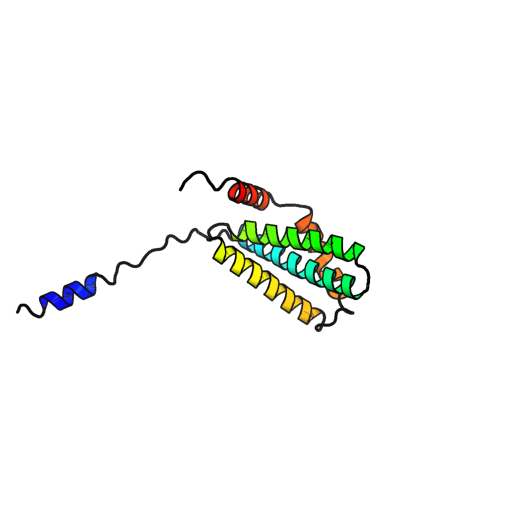? -4.419 -7.882 16.116 1.00 92.75 107 ASN A C 1
ATOM 842 O O . ASN A 1 107 ? -5.394 -8.631 16.182 1.00 92.75 107 ASN A O 1
ATOM 846 N N . ARG A 1 108 ? -4.451 -6.638 16.607 1.00 90.06 108 ARG A N 1
ATOM 847 C CA . ARG A 1 108 ? -5.572 -6.048 17.346 1.00 90.06 108 ARG A CA 1
ATOM 848 C C . ARG A 1 108 ? -6.037 -4.754 16.693 1.00 90.06 108 ARG A C 1
ATOM 850 O O . ARG A 1 108 ? -5.298 -3.770 16.679 1.00 90.06 108 ARG A O 1
ATOM 857 N N . ASN A 1 109 ? -7.268 -4.733 16.186 1.00 89.56 109 ASN A N 1
ATOM 858 C CA . ASN A 1 109 ? -7.835 -3.555 15.521 1.00 89.56 109 ASN A CA 1
ATOM 859 C C . ASN A 1 109 ? -7.972 -2.358 16.473 1.00 89.56 109 ASN A C 1
ATOM 861 O O . ASN A 1 109 ? -7.866 -1.219 16.031 1.00 89.56 109 ASN A O 1
ATOM 865 N N . GLU A 1 110 ? -8.130 -2.586 17.781 1.00 90.12 110 GLU A N 1
ATOM 866 C CA . GLU A 1 110 ? -8.148 -1.512 18.782 1.00 90.12 110 GLU A CA 1
ATOM 867 C C . GLU A 1 110 ? -6.841 -0.696 18.819 1.00 90.12 110 GLU A C 1
ATOM 869 O O . GLU A 1 110 ? -6.832 0.449 19.272 1.00 90.12 110 GLU A O 1
ATOM 874 N N . ASN A 1 111 ? -5.750 -1.253 18.285 1.00 95.81 111 ASN A N 1
ATOM 875 C CA . ASN A 1 111 ? -4.448 -0.606 18.180 1.00 95.81 111 ASN A CA 1
ATOM 876 C C . ASN A 1 111 ? -4.218 0.073 16.815 1.00 95.81 111 ASN A C 1
ATOM 878 O O . ASN A 1 111 ? -3.102 0.512 16.541 1.00 95.81 111 ASN A O 1
ATOM 882 N N . ILE A 1 112 ? -5.238 0.200 15.951 1.00 96.25 112 ILE A N 1
ATOM 883 C CA . ILE A 1 112 ? -5.094 0.797 14.607 1.00 96.25 112 ILE A CA 1
ATOM 884 C C . ILE A 1 112 ? -4.544 2.231 14.636 1.00 96.25 112 ILE A C 1
ATOM 886 O O . ILE A 1 112 ? -3.882 2.671 13.696 1.00 96.25 112 ILE A O 1
ATOM 890 N N . SER A 1 113 ? -4.748 2.952 15.742 1.00 96.50 113 SER A N 1
ATOM 891 C CA . SER A 1 113 ? -4.181 4.285 15.963 1.00 96.50 113 SER A CA 1
ATOM 892 C C . SER A 1 113 ? -2.649 4.308 15.862 1.00 96.50 113 SER A C 1
ATOM 894 O O . SER A 1 113 ? -2.090 5.331 15.470 1.00 96.50 113 SER A O 1
ATOM 896 N N . ILE A 1 114 ? -1.963 3.192 16.138 1.00 97.62 114 ILE A N 1
ATOM 897 C CA . ILE A 1 114 ? -0.516 3.046 15.922 1.00 97.62 114 ILE A CA 1
ATOM 898 C C . ILE A 1 114 ? -0.194 3.190 14.432 1.00 97.62 114 ILE A C 1
ATOM 900 O O . ILE A 1 114 ? 0.667 3.994 14.071 1.00 97.62 114 ILE A O 1
ATOM 904 N N . LEU A 1 115 ? -0.923 2.481 13.561 1.00 97.69 115 LEU A N 1
ATOM 905 C CA . LEU A 1 115 ? -0.710 2.570 12.116 1.00 97.69 115 LEU A CA 1
ATOM 906 C C . LEU A 1 115 ? -1.073 3.952 11.583 1.00 97.69 115 LEU A C 1
ATOM 908 O O . LEU A 1 115 ? -0.330 4.507 10.782 1.00 97.69 115 LEU A O 1
ATOM 912 N N . ILE A 1 116 ? -2.179 4.538 12.051 1.00 96.44 116 ILE A N 1
ATOM 913 C CA . ILE A 1 116 ? -2.587 5.888 11.638 1.00 96.44 116 ILE A CA 1
ATOM 914 C C . ILE A 1 116 ? -1.488 6.901 11.973 1.00 96.44 116 ILE A C 1
ATOM 916 O O . ILE A 1 116 ? -1.087 7.674 11.110 1.00 96.44 116 ILE A O 1
ATOM 920 N N . ASN A 1 117 ? -0.940 6.877 13.187 1.00 97.75 117 ASN A N 1
ATOM 921 C CA . ASN A 1 117 ? 0.111 7.822 13.565 1.00 97.75 117 ASN A CA 1
ATOM 922 C C . ASN A 1 117 ? 1.419 7.608 12.792 1.00 97.75 117 ASN A C 1
ATOM 924 O O . ASN A 1 117 ? 2.132 8.575 12.530 1.00 97.75 117 ASN A O 1
ATOM 928 N N . LYS A 1 118 ? 1.743 6.362 12.435 1.00 98.12 118 LYS A N 1
ATOM 929 C CA . LYS A 1 118 ? 3.012 6.023 11.784 1.00 98.12 118 LYS A CA 1
ATOM 930 C C . LYS A 1 118 ? 2.985 6.192 10.262 1.00 98.12 118 LYS A C 1
ATOM 932 O O . LYS A 1 118 ? 3.934 6.732 9.704 1.00 98.12 118 LYS A O 1
ATOM 937 N N . TYR A 1 119 ? 1.915 5.757 9.599 1.00 98.25 119 TYR A N 1
ATOM 938 C CA . TYR A 1 119 ? 1.867 5.633 8.137 1.00 98.25 119 TYR A CA 1
ATOM 939 C C . TYR A 1 119 ? 1.039 6.723 7.451 1.00 98.25 119 TYR A C 1
ATOM 941 O O . TYR A 1 119 ? 1.338 7.068 6.308 1.00 98.25 119 TYR A O 1
ATOM 949 N N . ASN A 1 120 ? 0.044 7.317 8.128 1.00 97.44 120 ASN A N 1
ATOM 950 C CA . ASN A 1 120 ? -0.897 8.242 7.484 1.00 97.44 120 ASN A CA 1
ATOM 951 C C . ASN A 1 120 ? -0.199 9.413 6.782 1.00 97.44 120 ASN A C 1
ATOM 953 O O . ASN A 1 120 ? -0.546 9.741 5.651 1.00 97.44 120 ASN A O 1
ATOM 957 N N . GLY A 1 121 ? 0.785 10.038 7.438 1.00 97.19 121 GLY A N 1
ATOM 958 C CA . GLY A 1 121 ? 1.494 11.195 6.886 1.00 97.19 121 GLY A CA 1
ATOM 959 C C . GLY A 1 121 ? 2.240 10.862 5.593 1.00 97.19 121 GLY A C 1
ATOM 960 O O . GLY A 1 121 ? 2.024 11.520 4.578 1.00 97.19 121 GLY A O 1
ATOM 961 N N . ASN A 1 122 ? 3.059 9.807 5.622 1.00 96.88 122 ASN A N 1
ATOM 962 C CA . ASN A 1 122 ? 3.841 9.377 4.463 1.00 96.88 122 ASN A CA 1
ATOM 963 C C . ASN A 1 122 ? 2.936 8.918 3.312 1.00 96.88 122 ASN A C 1
ATOM 965 O O . ASN A 1 122 ? 3.080 9.384 2.185 1.00 96.88 122 ASN A O 1
ATOM 969 N N . CYS A 1 123 ? 1.947 8.068 3.600 1.00 98.12 123 CYS A N 1
ATOM 970 C CA . CYS A 1 123 ? 1.052 7.566 2.563 1.00 98.12 123 CYS A CA 1
ATOM 971 C C . CYS A 1 123 ? 0.175 8.656 1.956 1.00 98.12 123 CYS A C 1
ATOM 973 O O . CYS A 1 123 ? 0.016 8.699 0.741 1.00 98.12 123 CYS A O 1
ATOM 975 N N . THR A 1 124 ? -0.314 9.600 2.763 1.00 97.25 124 THR A N 1
ATOM 976 C CA . THR A 1 124 ? -1.045 10.758 2.234 1.00 97.25 124 THR A CA 1
ATOM 977 C C . THR A 1 124 ? -0.160 11.593 1.313 1.00 97.25 124 THR A C 1
ATOM 979 O O . THR A 1 124 ? -0.604 11.984 0.238 1.00 97.25 124 THR A O 1
ATOM 982 N N . GLN A 1 125 ? 1.096 11.838 1.698 1.00 96.56 125 GLN A N 1
ATOM 983 C CA . GLN A 1 125 ? 2.030 12.606 0.878 1.00 96.56 125 GLN A CA 1
ATOM 984 C C . GLN A 1 125 ? 2.295 11.926 -0.471 1.00 96.56 125 GLN A C 1
ATOM 986 O O . GLN A 1 125 ? 2.177 12.575 -1.511 1.00 96.56 125 GLN A O 1
ATOM 991 N N . ILE A 1 126 ? 2.600 10.626 -0.455 1.00 95.38 126 ILE A N 1
ATOM 992 C CA . ILE A 1 126 ? 2.867 9.835 -1.663 1.00 95.38 126 ILE A CA 1
ATOM 993 C C . ILE A 1 126 ? 1.639 9.815 -2.584 1.00 95.38 126 ILE A C 1
ATOM 995 O O . ILE A 1 126 ? 1.764 10.027 -3.785 1.00 95.38 126 ILE A O 1
ATOM 999 N N . MET A 1 127 ? 0.437 9.634 -2.028 1.00 96.31 127 MET A N 1
ATOM 1000 C CA . MET A 1 127 ? -0.797 9.571 -2.818 1.00 96.31 127 MET A CA 1
ATOM 1001 C C . MET A 1 127 ? -1.248 10.929 -3.380 1.00 96.31 127 MET A C 1
ATOM 1003 O O . MET A 1 127 ? -1.983 10.961 -4.365 1.00 96.31 127 MET A O 1
ATOM 1007 N N . GLN A 1 128 ? -0.840 12.051 -2.776 1.00 94.31 128 GLN A N 1
ATOM 1008 C CA . GLN A 1 128 ? -1.208 13.400 -3.234 1.00 94.31 128 GLN A CA 1
ATOM 1009 C C . GLN A 1 128 ? -0.249 13.979 -4.278 1.00 94.31 128 GLN A C 1
ATOM 1011 O O . GLN A 1 128 ? -0.648 14.842 -5.060 1.00 94.31 128 GLN A O 1
ATOM 1016 N N . GLN A 1 129 ? 1.011 13.545 -4.280 1.00 93.06 129 GLN A N 1
ATOM 1017 C CA . GLN A 1 129 ? 2.051 14.052 -5.173 1.00 93.06 129 GLN A CA 1
ATOM 1018 C C . GLN A 1 129 ? 2.567 12.915 -6.047 1.00 93.06 129 GLN A C 1
ATOM 1020 O O . GLN A 1 129 ? 3.610 12.326 -5.773 1.00 93.06 129 GLN A O 1
ATOM 1025 N N . LEU A 1 130 ? 1.813 12.609 -7.106 1.00 92.06 130 LEU A N 1
ATOM 1026 C CA . LEU A 1 130 ? 2.192 11.552 -8.039 1.00 92.06 130 LEU A CA 1
ATOM 1027 C C . LEU A 1 130 ? 3.506 11.933 -8.747 1.00 92.06 130 LEU A C 1
ATOM 1029 O O . LEU A 1 130 ? 3.556 12.986 -9.390 1.00 92.06 130 LEU A O 1
ATOM 1033 N N . PRO A 1 131 ? 4.565 11.111 -8.640 1.00 92.81 131 PRO A N 1
ATOM 1034 C CA . PRO A 1 131 ? 5.836 11.391 -9.289 1.00 92.81 131 PRO A CA 1
ATOM 1035 C C . PRO A 1 131 ? 5.712 11.216 -10.808 1.00 92.81 131 PRO A C 1
ATOM 1037 O O . PRO A 1 131 ? 4.920 10.403 -11.286 1.00 92.81 131 PRO A O 1
ATOM 1040 N N . GLU A 1 132 ? 6.520 11.956 -11.570 1.00 94.25 132 GLU A N 1
ATOM 1041 C CA . GLU A 1 132 ? 6.501 11.943 -13.043 1.00 94.25 132 GLU A CA 1
ATOM 1042 C C . GLU A 1 132 ? 6.649 10.524 -13.610 1.00 94.25 132 GLU A C 1
ATOM 1044 O O . GLU A 1 132 ? 5.861 10.116 -14.459 1.00 94.25 132 GLU A O 1
ATOM 1049 N N . ILE A 1 133 ? 7.541 9.722 -13.025 1.00 92.88 133 ILE A N 1
ATOM 1050 C CA . ILE A 1 133 ? 7.779 8.324 -13.406 1.00 92.88 133 ILE A CA 1
ATOM 1051 C C . ILE A 1 133 ? 6.527 7.431 -13.319 1.00 92.88 133 ILE A C 1
ATOM 1053 O O . ILE A 1 133 ? 6.362 6.502 -14.109 1.00 92.88 133 ILE A O 1
ATOM 1057 N N . LEU A 1 134 ? 5.601 7.712 -12.393 1.00 94.31 134 LEU A N 1
ATOM 1058 C CA . LEU A 1 134 ? 4.323 6.998 -12.324 1.00 94.31 134 LEU A CA 1
ATOM 1059 C C . LEU A 1 134 ? 3.407 7.420 -13.475 1.00 94.31 1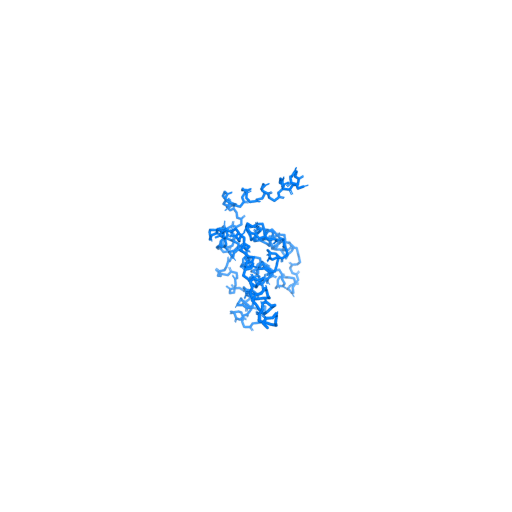34 LEU A C 1
ATOM 1061 O O . LEU A 1 134 ? 2.765 6.568 -14.085 1.00 94.31 134 LEU A O 1
ATOM 1065 N N . LEU A 1 135 ? 3.347 8.716 -13.780 1.00 94.31 135 LEU A N 1
ATOM 1066 C CA . LEU A 1 135 ? 2.527 9.235 -14.876 1.00 94.31 135 LEU A CA 1
ATOM 1067 C C . LEU A 1 135 ? 3.000 8.673 -16.222 1.00 94.31 135 LEU A C 1
ATOM 1069 O O . LEU A 1 135 ? 2.176 8.230 -17.022 1.00 94.31 135 LEU A O 1
ATOM 1073 N N . GLU A 1 136 ? 4.314 8.620 -16.438 1.00 92.94 136 GLU A N 1
ATOM 1074 C CA . GLU A 1 136 ? 4.924 7.981 -17.605 1.00 92.94 136 GLU A CA 1
ATOM 1075 C C . GLU A 1 136 ? 4.543 6.500 -17.689 1.00 92.94 136 GLU A C 1
ATOM 1077 O O . GLU A 1 136 ? 4.001 6.057 -18.704 1.00 92.94 136 GLU A O 1
ATOM 1082 N N . ALA A 1 137 ? 4.709 5.751 -16.595 1.00 92.31 137 ALA A N 1
ATOM 1083 C CA . ALA A 1 137 ? 4.337 4.340 -16.533 1.00 92.31 137 ALA A CA 1
ATOM 1084 C C . ALA A 1 137 ? 2.839 4.100 -16.815 1.00 92.31 137 ALA A C 1
ATOM 1086 O O . ALA A 1 137 ? 2.473 3.130 -17.480 1.00 92.31 137 ALA A O 1
ATOM 1087 N N . MET A 1 138 ? 1.949 4.984 -16.353 1.00 92.88 138 MET A N 1
ATOM 1088 C CA . MET A 1 138 ? 0.514 4.894 -16.652 1.00 92.88 138 MET A CA 1
ATOM 1089 C C . MET A 1 138 ? 0.227 5.094 -18.145 1.00 92.88 138 MET A C 1
ATOM 1091 O O . MET A 1 138 ? -0.642 4.411 -18.698 1.00 92.88 138 MET A O 1
ATOM 1095 N N . VAL A 1 139 ? 0.954 5.995 -18.812 1.00 91.88 139 VAL A N 1
ATOM 1096 C CA . VAL A 1 139 ? 0.852 6.198 -20.264 1.00 91.88 139 VAL A CA 1
ATOM 1097 C C . VAL A 1 139 ? 1.389 4.985 -21.022 1.00 91.88 139 VAL A C 1
ATOM 1099 O O . VAL A 1 139 ? 0.732 4.540 -21.962 1.00 91.88 139 VAL A O 1
ATOM 1102 N N . GLU A 1 140 ? 2.513 4.402 -20.597 1.00 88.25 140 GLU A N 1
ATOM 1103 C CA . GLU A 1 140 ? 3.069 3.172 -21.186 1.00 88.25 140 GLU A CA 1
ATOM 1104 C C . GLU A 1 140 ? 2.048 2.027 -21.159 1.00 88.25 140 GLU A C 1
ATOM 1106 O O . GLU A 1 140 ? 1.766 1.406 -22.187 1.00 88.25 140 GLU A O 1
ATOM 1111 N N . VAL A 1 141 ? 1.436 1.790 -19.995 1.00 85.56 141 VAL A N 1
ATOM 1112 C CA . VAL A 1 141 ? 0.428 0.735 -19.813 1.00 85.56 141 VAL A CA 1
ATOM 1113 C C . VAL A 1 141 ? -0.846 1.026 -20.616 1.00 85.56 141 VAL A C 1
ATOM 1115 O O . VAL A 1 141 ? -1.468 0.099 -21.133 1.00 85.56 141 VAL A O 1
ATOM 1118 N N . SER A 1 142 ? -1.224 2.298 -20.774 1.00 80.62 142 SER A N 1
ATOM 1119 C CA . SER A 1 142 ? -2.421 2.701 -21.531 1.00 80.62 142 SER A CA 1
ATOM 1120 C C . SER A 1 142 ? -2.215 2.703 -23.053 1.00 80.62 142 SER A C 1
ATOM 1122 O O . SER A 1 142 ? -3.168 2.500 -23.802 1.00 80.62 142 SER A O 1
ATOM 1124 N N . GLY A 1 143 ? -0.986 2.944 -23.522 1.00 70.31 143 GLY A N 1
ATOM 1125 C CA . GLY A 1 143 ? -0.619 2.995 -24.943 1.00 70.31 143 GLY A CA 1
ATOM 1126 C C . GLY A 1 143 ? -0.193 1.648 -25.542 1.00 70.31 143 GLY A C 1
ATOM 1127 O O . GLY A 1 143 ? -0.099 1.514 -26.763 1.00 70.31 143 GLY A O 1
ATOM 1128 N N . GLY A 1 144 ? 0.048 0.635 -24.709 1.00 54.03 144 GLY A N 1
ATOM 1129 C CA . GLY A 1 144 ? 0.561 -0.676 -25.104 1.00 54.03 144 GLY A CA 1
ATOM 1130 C C . GLY A 1 144 ? -0.476 -1.642 -25.688 1.00 54.03 144 GLY A C 1
ATOM 1131 O O . GLY A 1 144 ? -0.727 -2.687 -25.097 1.00 54.03 144 GLY A O 1
ATOM 1132 N N . ASN A 1 145 ? -1.035 -1.337 -26.868 1.00 47.62 145 ASN A N 1
ATOM 1133 C CA . ASN A 1 145 ? -1.532 -2.355 -27.811 1.00 47.62 145 ASN A CA 1
ATOM 1134 C C . ASN A 1 145 ? -1.565 -1.851 -29.271 1.00 47.62 145 ASN A C 1
ATOM 1136 O O . ASN A 1 145 ? -2.638 -1.727 -29.861 1.00 47.62 145 ASN A O 1
ATOM 1140 N N . THR A 1 146 ? -0.406 -1.559 -29.876 1.00 44.22 146 THR A N 1
ATOM 1141 C CA . THR A 1 146 ? -0.328 -1.397 -31.347 1.00 44.22 146 THR A CA 1
ATOM 1142 C C . THR A 1 146 ? 0.859 -2.063 -32.040 1.00 44.22 146 THR A C 1
ATOM 1144 O O . THR A 1 146 ? 0.918 -1.974 -33.257 1.00 44.22 146 THR A O 1
ATOM 1147 N N . ASN A 1 147 ? 1.773 -2.754 -31.352 1.00 42.69 147 ASN A N 1
ATOM 1148 C CA . ASN A 1 147 ? 2.874 -3.460 -32.027 1.00 42.69 147 ASN A CA 1
ATOM 1149 C C . ASN A 1 147 ? 3.149 -4.826 -31.377 1.00 42.69 147 ASN A C 1
ATOM 1151 O O . ASN A 1 147 ? 4.041 -4.939 -30.540 1.00 42.69 147 ASN A O 1
ATOM 1155 N N . ASN A 1 148 ? 2.374 -5.839 -31.767 1.00 41.97 148 ASN A N 1
ATOM 1156 C CA . ASN A 1 148 ? 2.763 -7.254 -31.788 1.00 41.97 148 ASN A CA 1
ATOM 1157 C C . ASN A 1 148 ? 2.054 -7.933 -32.960 1.00 41.97 148 ASN A C 1
ATOM 1159 O O . ASN A 1 148 ? 0.812 -7.797 -33.038 1.00 41.97 148 ASN A O 1
#

Foldseek 3Di:
DVVVVVVVVVVVVVPPPPPPVQPDQDVVLQVLLLLLLLLLLLLVLVLVLCVVVVNNVVSVVSVVSSVVSLVLSLLSLPVRDDNVVSNVVSVVSNVVSNVVVCVVQVVDSVSSVVSCVVPVVVSVVCSVDPDPSSVVSVVVVVVPDDDD

Radius of gyration: 22.51 Å; chains: 1; bounding box: 54×60×54 Å